Protein AF-A0A713VMM6-F1 (afdb_monomer_lite)

Foldseek 3Di:
DVCVLLPPDDPPWDDAPSPDIDDLVVDDDPDPVSSVVVSVVVNVVSNVDDPPPD

Sequence (54 aa):
RLFKEYGVRGTPSVYVRGRYHINNAAFGAFSVEDFRSRYAAVVWKLLAGNPDAD

Organism: Salmonella typhimurium (NCBI:txid90371)

Radius of gyration: 13.0 Å; chains: 1; bounding box: 31×18×35 Å

InterPro domains:
  IPR036249 Thioredoxin-like superfamily [SSF52833] (2-44)

pLDDT: mean 92.78, std 12.74, range [49.25, 98.56]

Structure (mmCIF, N/CA/C/O backbone):
data_AF-A0A713VMM6-F1
#
_entry.id   AF-A0A713VMM6-F1
#
loop_
_atom_site.group_PDB
_atom_site.id
_atom_site.type_symbol
_atom_site.label_atom_id
_atom_site.label_alt_id
_atom_site.label_comp_id
_atom_site.label_asym_id
_atom_site.label_entity_id
_atom_site.label_seq_id
_atom_site.pdbx_PDB_ins_code
_atom_site.Cartn_x
_atom_site.Cartn_y
_atom_site.Cartn_z
_atom_site.occupancy
_atom_site.B_iso_or_equiv
_atom_site.auth_seq_id
_atom_site.auth_comp_id
_atom_site.auth_asym_id
_atom_site.auth_atom_id
_atom_site.pdbx_PDB_model_num
ATOM 1 N N . ARG A 1 1 ? 1.035 9.108 18.206 1.00 89.69 1 ARG A N 1
ATOM 2 C CA . ARG A 1 1 ? -0.009 8.114 18.547 1.00 89.69 1 ARG A CA 1
ATOM 3 C C . ARG A 1 1 ? -0.275 7.190 17.353 1.00 89.69 1 ARG A C 1
ATOM 5 O O . ARG A 1 1 ? 0.214 6.070 17.391 1.00 89.69 1 ARG A O 1
ATOM 12 N N . LEU A 1 2 ? -0.828 7.703 16.247 1.00 95.94 2 LEU A N 1
ATOM 13 C CA . LEU A 1 2 ? -1.139 6.927 15.030 1.00 95.94 2 LEU A CA 1
ATOM 14 C C . LEU A 1 2 ? 0.039 6.125 14.441 1.00 95.94 2 LEU A C 1
ATOM 16 O O . LEU A 1 2 ? -0.140 4.971 14.088 1.00 95.94 2 LEU A O 1
ATOM 20 N N . PHE A 1 3 ? 1.258 6.680 14.405 1.00 96.50 3 PHE A N 1
ATOM 21 C CA . PHE A 1 3 ? 2.450 5.961 13.915 1.00 96.50 3 PHE A CA 1
ATOM 22 C C . PHE A 1 3 ? 2.660 4.594 14.598 1.00 96.50 3 PHE A C 1
ATOM 24 O O . PHE A 1 3 ? 2.958 3.604 13.935 1.00 96.50 3 PHE A O 1
ATOM 31 N N . LYS A 1 4 ? 2.467 4.539 15.925 1.00 97.44 4 LYS A N 1
ATOM 32 C CA . LYS A 1 4 ? 2.584 3.301 16.709 1.00 97.44 4 LYS A CA 1
ATOM 33 C C . LYS A 1 4 ? 1.333 2.431 16.578 1.00 97.44 4 LYS A C 1
ATOM 35 O O . LYS A 1 4 ? 1.470 1.223 16.466 1.00 97.44 4 LYS A O 1
ATOM 40 N N . GLU A 1 5 ? 0.143 3.034 16.556 1.00 97.56 5 GLU A N 1
ATOM 41 C CA . GLU A 1 5 ? -1.137 2.312 16.422 1.00 97.56 5 GLU A CA 1
ATOM 42 C C . GLU A 1 5 ? -1.248 1.560 15.092 1.00 97.56 5 GLU A C 1
ATOM 44 O O . GLU A 1 5 ? -1.737 0.438 15.057 1.00 97.56 5 GLU A O 1
ATOM 49 N N . TYR A 1 6 ? -0.731 2.142 14.012 1.00 97.50 6 TYR A N 1
ATOM 50 C CA . TYR A 1 6 ? -0.655 1.496 12.703 1.00 97.50 6 TYR A CA 1
ATOM 51 C C . TYR A 1 6 ? 0.559 0.562 12.560 1.00 97.50 6 TYR A C 1
ATOM 53 O O . TYR A 1 6 ? 0.670 -0.160 11.569 1.00 97.50 6 TYR A O 1
ATOM 61 N N . GLY A 1 7 ? 1.486 0.563 13.523 1.00 97.56 7 GLY A N 1
ATOM 62 C CA . GLY A 1 7 ? 2.700 -0.252 13.469 1.00 97.56 7 GLY A CA 1
ATOM 63 C C . GLY A 1 7 ? 3.598 0.088 12.275 1.00 97.56 7 GLY A C 1
ATOM 64 O O . GLY A 1 7 ? 4.112 -0.817 11.616 1.00 97.56 7 GLY A O 1
ATOM 65 N N . VAL A 1 8 ? 3.758 1.377 11.958 1.00 97.56 8 VAL A N 1
ATOM 66 C CA . VAL A 1 8 ? 4.582 1.830 10.826 1.00 97.56 8 VAL A CA 1
ATOM 67 C C . VAL A 1 8 ? 6.047 1.460 11.071 1.00 97.56 8 VAL A C 1
ATOM 69 O O . VAL A 1 8 ? 6.616 1.794 12.108 1.00 97.56 8 VAL A O 1
ATOM 72 N N . ARG A 1 9 ? 6.669 0.778 10.101 1.00 97.00 9 ARG A N 1
ATOM 73 C CA . ARG A 1 9 ? 8.077 0.330 10.173 1.00 97.00 9 ARG A CA 1
AT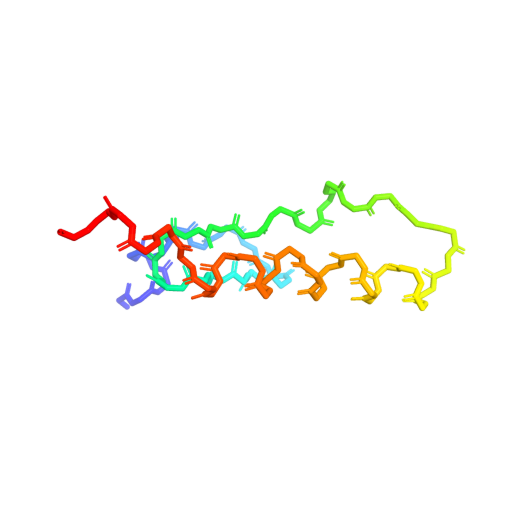OM 74 C C . ARG A 1 9 ? 9.003 1.020 9.168 1.00 97.00 9 ARG A C 1
ATOM 76 O O . ARG A 1 9 ? 10.205 0.791 9.199 1.00 97.00 9 ARG A O 1
ATOM 83 N N 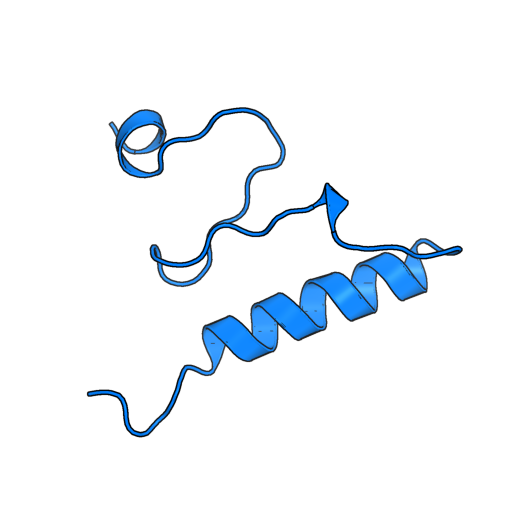. GLY A 1 10 ? 8.458 1.844 8.279 1.00 96.81 10 GLY A N 1
ATOM 84 C CA . GLY A 1 10 ? 9.204 2.532 7.231 1.00 96.81 10 GLY A CA 1
ATOM 85 C C . GLY A 1 10 ? 8.281 3.391 6.376 1.00 96.81 10 GLY A C 1
ATOM 86 O O . GLY A 1 10 ? 7.084 3.472 6.641 1.00 96.81 10 GLY A O 1
ATOM 87 N N . THR A 1 11 ? 8.836 4.046 5.359 1.00 96.69 11 THR A N 1
ATOM 88 C CA . THR A 1 11 ? 8.048 4.810 4.385 1.00 96.69 11 THR A CA 1
ATOM 89 C C . THR A 1 11 ? 8.473 4.462 2.954 1.00 96.69 11 THR A C 1
ATOM 91 O O . THR A 1 11 ? 9.643 4.140 2.744 1.00 96.69 11 THR A O 1
ATOM 94 N N . PRO A 1 12 ? 7.546 4.505 1.977 1.00 97.38 12 PRO A N 1
ATOM 95 C CA . PRO A 1 12 ? 6.110 4.765 2.144 1.00 97.38 12 PRO A CA 1
ATOM 96 C C . PRO A 1 12 ? 5.362 3.590 2.811 1.00 97.38 12 PRO A C 1
ATOM 98 O O . PRO A 1 12 ? 5.664 2.431 2.548 1.00 97.38 12 PRO A O 1
ATOM 101 N N . SER A 1 13 ? 4.361 3.891 3.648 1.00 98.31 13 SER A N 1
ATOM 102 C CA . SER A 1 13 ? 3.466 2.905 4.283 1.00 98.31 13 SER A CA 1
ATOM 103 C C . SER A 1 13 ? 2.012 3.316 4.068 1.00 98.31 13 SER A C 1
ATOM 105 O O . SER A 1 13 ? 1.610 4.405 4.476 1.00 98.31 13 SER A O 1
ATOM 107 N N . VAL A 1 14 ? 1.227 2.446 3.428 1.00 98.31 14 VAL A N 1
ATOM 108 C CA . VAL A 1 14 ? -0.169 2.715 3.054 1.00 98.31 14 VAL A CA 1
ATOM 109 C C . VAL A 1 14 ? -1.086 1.729 3.760 1.00 98.31 14 VAL A C 1
ATOM 111 O O . VAL A 1 14 ? -0.841 0.521 3.742 1.00 98.31 14 VAL A O 1
ATOM 114 N N . TYR A 1 15 ? -2.155 2.254 4.358 1.00 97.94 15 TYR A N 1
ATOM 115 C CA . TYR A 1 15 ? -3.159 1.462 5.056 1.00 97.94 15 TYR A CA 1
ATOM 116 C C . TYR A 1 15 ? -4.555 1.759 4.513 1.00 97.94 15 TYR A C 1
ATOM 118 O O . TYR A 1 15 ? -4.955 2.918 4.426 1.00 97.94 15 TYR A O 1
ATOM 126 N N . VAL A 1 16 ? -5.311 0.713 4.179 1.00 97.62 16 VAL A N 1
ATOM 127 C CA . VAL A 1 16 ? -6.684 0.816 3.665 1.00 97.62 16 VAL A CA 1
ATOM 128 C C . VAL A 1 16 ? -7.673 0.440 4.768 1.00 97.62 16 VAL A C 1
ATOM 130 O O . VAL A 1 16 ? -7.502 -0.578 5.446 1.00 97.62 16 VAL A O 1
ATOM 133 N N . ARG A 1 17 ? -8.698 1.283 4.974 1.00 95.88 17 ARG A N 1
ATOM 134 C CA . ARG A 1 17 ? -9.745 1.134 6.011 1.00 95.88 17 ARG A CA 1
ATOM 135 C C . ARG A 1 17 ? -9.208 0.933 7.440 1.00 95.88 17 ARG A C 1
ATOM 137 O O . ARG A 1 17 ? -9.882 0.334 8.269 1.00 95.88 17 ARG A O 1
ATOM 144 N N . GLY A 1 18 ? -7.980 1.373 7.724 1.00 95.50 18 GLY A N 1
ATOM 145 C CA . GLY A 1 18 ? -7.330 1.161 9.023 1.00 95.50 18 GLY A CA 1
ATOM 146 C C . GLY A 1 18 ? -6.980 -0.299 9.350 1.00 95.50 18 GLY A C 1
ATOM 147 O O . GLY A 1 18 ? -6.530 -0.569 10.456 1.00 95.50 18 GLY A O 1
ATOM 148 N N . ARG A 1 19 ? -7.199 -1.241 8.420 1.00 94.75 19 ARG A N 1
ATOM 149 C CA . ARG A 1 19 ? -7.103 -2.694 8.666 1.00 94.75 19 ARG A CA 1
ATOM 150 C C . ARG A 1 19 ? -6.058 -3.386 7.795 1.00 94.75 19 ARG A C 1
ATOM 152 O O . ARG A 1 19 ? -5.434 -4.343 8.236 1.00 94.75 19 ARG A O 1
ATOM 159 N N . TYR A 1 20 ? -5.854 -2.909 6.568 1.00 97.25 20 TYR A N 1
ATOM 160 C CA . TYR A 1 20 ? -4.986 -3.571 5.594 1.00 97.25 20 TYR A CA 1
ATOM 161 C C . TYR A 1 20 ? -3.730 -2.745 5.339 1.00 97.25 20 TYR A C 1
ATOM 163 O O . TYR A 1 20 ? -3.831 -1.652 4.793 1.00 97.25 20 TYR A O 1
ATOM 171 N N . HIS A 1 21 ? -2.557 -3.267 5.698 1.00 98.19 21 HIS A N 1
ATOM 172 C CA . HIS A 1 21 ? -1.268 -2.675 5.330 1.00 98.19 21 HIS A CA 1
ATOM 173 C C . HIS A 1 21 ? -0.829 -3.184 3.951 1.00 98.19 21 HIS A C 1
ATOM 175 O O . HIS A 1 21 ? -0.713 -4.394 3.748 1.00 98.19 21 HIS A O 1
ATOM 181 N N . ILE A 1 22 ? -0.571 -2.279 3.006 1.00 98.44 22 ILE A N 1
ATOM 182 C CA . ILE A 1 22 ? -0.120 -2.646 1.660 1.00 98.44 22 ILE A CA 1
ATOM 183 C C . ILE A 1 22 ? 1.370 -3.004 1.682 1.00 98.44 22 ILE A C 1
ATOM 185 O O . ILE A 1 22 ? 2.209 -2.208 2.101 1.00 98.44 22 ILE A O 1
ATOM 189 N N . ASN A 1 23 ? 1.719 -4.193 1.186 1.00 98.19 23 ASN A N 1
ATOM 190 C CA . ASN A 1 23 ? 3.112 -4.584 0.989 1.00 98.19 23 ASN A CA 1
ATOM 191 C C . ASN A 1 23 ? 3.622 -4.082 -0.371 1.00 98.19 23 ASN A C 1
ATOM 193 O O . ASN A 1 23 ? 3.410 -4.731 -1.393 1.00 98.19 23 ASN A O 1
ATOM 197 N N . ASN A 1 24 ? 4.327 -2.949 -0.383 1.00 97.62 24 ASN A N 1
ATOM 198 C CA . ASN A 1 24 ? 4.842 -2.346 -1.619 1.00 97.62 24 ASN A CA 1
ATOM 199 C C . ASN A 1 24 ? 5.809 -3.269 -2.386 1.00 97.62 24 ASN A C 1
ATOM 201 O O . ASN A 1 24 ? 5.830 -3.242 -3.612 1.00 97.62 24 ASN A O 1
ATOM 205 N N . ALA A 1 25 ? 6.577 -4.108 -1.682 1.00 97.50 25 ALA A N 1
ATOM 206 C CA . ALA A 1 25 ? 7.555 -5.010 -2.294 1.00 97.50 25 ALA A CA 1
ATOM 207 C C . ALA A 1 25 ? 6.914 -6.232 -2.977 1.00 97.50 25 ALA A C 1
ATOM 209 O O . ALA A 1 25 ? 7.592 -6.959 -3.696 1.00 97.50 25 ALA A O 1
ATOM 210 N N . ALA A 1 26 ? 5.615 -6.468 -2.768 1.00 98.00 26 ALA A N 1
ATOM 211 C CA . ALA A 1 26 ? 4.898 -7.586 -3.379 1.00 98.00 26 ALA A CA 1
ATOM 212 C C . ALA A 1 26 ? 4.447 -7.310 -4.828 1.00 98.00 26 ALA A C 1
ATOM 214 O O . ALA A 1 26 ? 3.939 -8.211 -5.495 1.00 98.00 26 ALA A O 1
ATOM 215 N N . PHE A 1 27 ? 4.613 -6.083 -5.329 1.00 97.75 27 PHE A N 1
ATOM 216 C CA . PHE A 1 27 ? 4.209 -5.706 -6.683 1.00 97.75 27 PHE A CA 1
ATOM 217 C C . PHE A 1 27 ? 5.387 -5.818 -7.653 1.00 97.75 27 PHE A C 1
ATOM 219 O O . PHE A 1 27 ? 6.203 -4.908 -7.770 1.00 97.75 27 PHE A O 1
ATOM 226 N N . GLY A 1 28 ? 5.451 -6.928 -8.390 1.00 97.06 28 GLY A N 1
ATOM 227 C CA . GLY A 1 28 ? 6.346 -7.057 -9.541 1.00 97.06 28 GL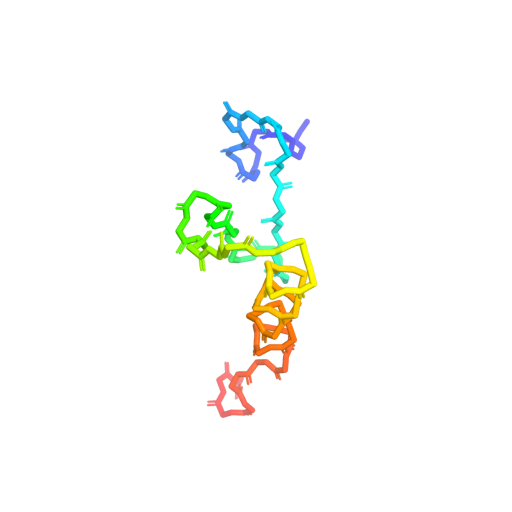Y A CA 1
ATOM 228 C C . GLY A 1 28 ? 5.771 -6.347 -10.769 1.00 97.06 28 GLY A C 1
ATOM 229 O O . GLY A 1 28 ? 4.614 -6.584 -11.133 1.00 97.06 28 GLY A O 1
ATOM 230 N N . ALA A 1 29 ? 6.565 -5.494 -11.414 1.00 97.25 29 ALA A N 1
ATOM 231 C CA . ALA A 1 29 ? 6.212 -4.813 -12.658 1.00 97.25 29 ALA A CA 1
ATOM 232 C C . ALA A 1 29 ? 7.478 -4.392 -13.420 1.00 97.25 29 ALA A C 1
ATOM 2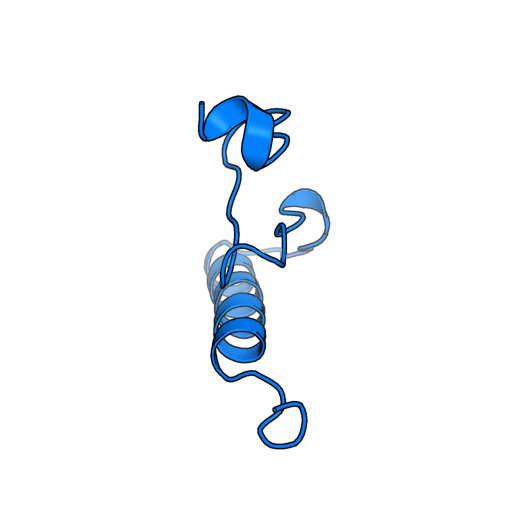34 O O . ALA A 1 29 ? 8.480 -4.038 -12.804 1.00 97.25 29 ALA A O 1
ATOM 235 N N . PHE A 1 30 ? 7.413 -4.405 -14.754 1.00 97.56 30 PHE A N 1
ATOM 236 C CA . PHE A 1 30 ? 8.503 -3.941 -15.624 1.00 97.56 30 PHE A CA 1
ATOM 237 C C . PHE A 1 30 ? 8.357 -2.470 -16.034 1.00 97.56 30 PHE A C 1
ATOM 239 O O . PHE A 1 30 ? 9.289 -1.888 -16.581 1.00 97.56 30 PHE A O 1
ATOM 246 N N . SER A 1 31 ? 7.200 -1.861 -15.765 1.00 98.31 31 SER A N 1
ATOM 247 C CA . SER A 1 31 ? 6.904 -0.466 -16.074 1.00 98.31 31 SER A CA 1
ATOM 248 C C . SER A 1 31 ? 6.229 0.227 -14.889 1.00 98.31 31 SER A C 1
ATOM 250 O O . SER A 1 31 ? 5.560 -0.402 -14.061 1.00 98.31 31 SER A O 1
ATOM 252 N N . VAL A 1 32 ? 6.383 1.550 -14.822 1.00 98.31 32 VAL A N 1
ATOM 253 C CA . VAL A 1 32 ? 5.710 2.381 -13.813 1.00 98.31 32 VAL A CA 1
ATOM 254 C C . VAL A 1 32 ? 4.190 2.323 -13.981 1.00 98.31 32 VAL A C 1
ATOM 256 O O . VAL A 1 32 ? 3.460 2.303 -12.991 1.00 98.31 32 VAL A O 1
ATOM 259 N N . GLU A 1 33 ? 3.705 2.263 -15.221 1.00 98.56 33 GLU A N 1
ATOM 260 C CA . GLU A 1 33 ? 2.278 2.179 -15.525 1.00 98.56 33 GLU A CA 1
ATOM 261 C C . GLU A 1 33 ? 1.652 0.880 -15.007 1.00 98.56 33 GLU 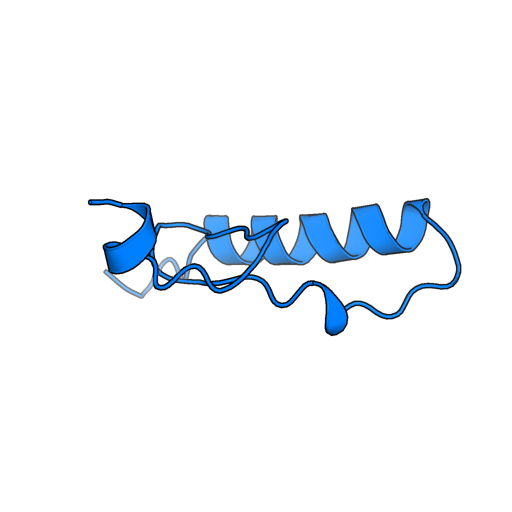A C 1
ATOM 263 O O . GLU A 1 33 ? 0.598 0.924 -14.363 1.00 98.56 33 GLU A O 1
ATOM 268 N N . ASP A 1 34 ? 2.321 -0.258 -15.198 1.00 98.31 34 ASP A N 1
ATOM 269 C CA . ASP A 1 34 ? 1.854 -1.540 -14.671 1.00 98.31 34 ASP A CA 1
ATOM 270 C C . ASP A 1 34 ? 1.883 -1.564 -13.145 1.00 98.31 34 ASP A C 1
ATOM 272 O O . ASP A 1 34 ? 0.928 -2.028 -12.517 1.00 98.31 34 ASP A O 1
ATOM 276 N N . PHE A 1 35 ? 2.951 -1.032 -12.537 1.00 98.44 35 PHE A N 1
ATOM 277 C CA . PHE A 1 35 ? 3.047 -0.915 -11.084 1.00 98.44 35 PHE A CA 1
ATOM 278 C C . PHE A 1 35 ? 1.881 -0.089 -10.530 1.00 98.44 35 PHE A C 1
ATOM 280 O O . PHE A 1 35 ? 1.158 -0.560 -9.652 1.00 98.44 35 PHE A O 1
ATOM 287 N N . ARG A 1 36 ? 1.648 1.109 -11.090 1.00 98.50 36 ARG A N 1
ATOM 288 C CA . ARG A 1 36 ? 0.548 2.010 -10.713 1.00 98.50 36 ARG A CA 1
ATOM 289 C C . ARG A 1 36 ? -0.796 1.294 -10.791 1.00 98.50 36 ARG A C 1
ATOM 291 O O . ARG A 1 36 ? -1.557 1.320 -9.826 1.00 98.50 36 ARG A O 1
ATOM 298 N N . SER A 1 37 ? -1.083 0.661 -11.925 1.00 98.31 37 SER A N 1
ATOM 299 C CA . SER A 1 37 ? -2.376 0.021 -12.179 1.00 98.31 37 SER A CA 1
ATOM 300 C C . SER A 1 37 ? -2.623 -1.154 -11.230 1.00 98.31 37 SER A C 1
ATOM 302 O O . SER A 1 37 ? -3.702 -1.257 -10.647 1.00 98.31 37 SER A O 1
ATOM 304 N N . ARG A 1 38 ? -1.610 -2.000 -10.991 1.00 98.31 38 ARG A N 1
ATOM 305 C CA . ARG A 1 38 ? -1.704 -3.134 -10.054 1.00 98.31 38 ARG A CA 1
ATOM 306 C C . ARG A 1 38 ? -1.863 -2.668 -8.609 1.00 98.31 38 ARG A C 1
ATOM 308 O O . ARG A 1 38 ? -2.719 -3.187 -7.894 1.00 98.31 38 ARG A O 1
ATOM 315 N N . TYR A 1 39 ? -1.074 -1.680 -8.192 1.00 98.56 39 TYR A N 1
ATOM 316 C CA . TYR A 1 39 ? -1.142 -1.111 -6.849 1.00 98.56 39 TYR A CA 1
ATOM 317 C C . TYR A 1 39 ? -2.526 -0.519 -6.566 1.00 98.56 39 TYR A C 1
ATOM 319 O O . TYR A 1 39 ? -3.167 -0.865 -5.572 1.00 98.56 39 TYR A O 1
ATOM 327 N N . ALA A 1 40 ? -3.027 0.314 -7.485 1.00 98.25 40 ALA A N 1
ATOM 328 C CA . ALA A 1 40 ? -4.344 0.926 -7.371 1.00 98.25 40 ALA A CA 1
ATOM 329 C C . ALA A 1 40 ? -5.462 -0.124 -7.347 1.00 98.25 40 ALA A C 1
ATOM 331 O O . ALA A 1 40 ? -6.351 -0.030 -6.506 1.00 98.25 40 ALA A O 1
ATOM 332 N N . ALA A 1 41 ? -5.412 -1.147 -8.207 1.00 98.00 41 ALA A N 1
ATOM 333 C CA . ALA A 1 41 ? -6.429 -2.200 -8.246 1.00 98.00 41 ALA A CA 1
ATOM 334 C C . ALA A 1 41 ? -6.574 -2.934 -6.900 1.00 98.00 41 ALA A C 1
ATOM 336 O O . ALA A 1 41 ? -7.692 -3.212 -6.462 1.00 98.00 41 ALA A O 1
ATOM 337 N N . VAL A 1 42 ? -5.462 -3.201 -6.204 1.00 97.75 42 VAL A N 1
ATOM 338 C CA . VAL A 1 42 ? -5.495 -3.805 -4.862 1.00 97.75 42 VAL A CA 1
ATOM 339 C C . VAL A 1 42 ? -6.126 -2.857 -3.844 1.00 97.75 42 VAL A C 1
ATOM 341 O O . VAL A 1 42 ? -6.971 -3.286 -3.059 1.00 97.75 42 VAL A O 1
ATOM 344 N N . VAL A 1 43 ? -5.773 -1.570 -3.872 1.00 97.69 43 VAL A N 1
ATOM 345 C CA . VAL A 1 43 ? -6.385 -0.564 -2.989 1.00 97.69 43 VAL A CA 1
ATOM 346 C C . VAL A 1 43 ? -7.894 -0.468 -3.233 1.00 97.69 43 VAL A C 1
ATOM 348 O O . VAL A 1 43 ? -8.660 -0.538 -2.274 1.00 97.69 43 VAL A O 1
ATOM 351 N N . TRP A 1 44 ? -8.334 -0.394 -4.493 1.00 97.06 44 TRP A N 1
ATOM 352 C CA . TRP A 1 44 ? -9.752 -0.375 -4.869 1.00 97.06 44 TRP A CA 1
ATOM 353 C C . TRP A 1 44 ? -10.504 -1.602 -4.355 1.00 97.06 44 TRP A C 1
ATOM 355 O O . TRP A 1 44 ? -11.568 -1.464 -3.753 1.00 97.06 44 TRP A O 1
ATOM 365 N N . LYS A 1 45 ? -9.924 -2.797 -4.512 1.00 96.00 45 LYS A N 1
ATOM 366 C CA . LYS A 1 45 ? -10.508 -4.039 -3.993 1.00 96.00 45 LYS A CA 1
ATOM 367 C C . LYS A 1 45 ? -10.682 -4.003 -2.470 1.00 96.00 45 LYS A C 1
ATOM 369 O O . LYS A 1 45 ? -11.709 -4.434 -1.957 1.00 96.00 45 LYS A O 1
ATOM 374 N N . LEU A 1 46 ? -9.693 -3.488 -1.739 1.00 95.62 46 LEU A N 1
ATOM 375 C CA . LEU A 1 46 ? -9.740 -3.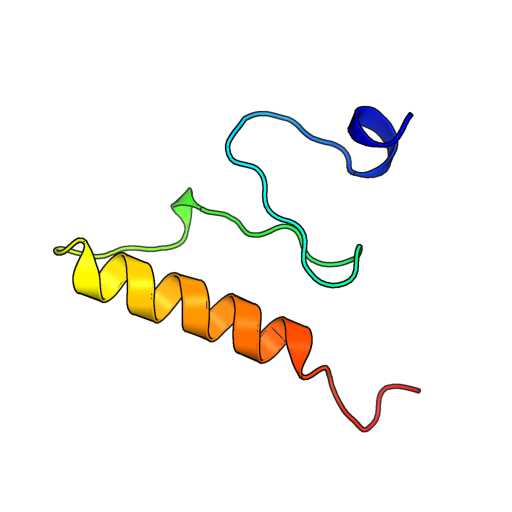399 -0.274 1.00 95.62 46 LEU A CA 1
ATOM 376 C C . LEU A 1 46 ? -10.683 -2.293 0.229 1.00 95.62 46 LEU A C 1
ATOM 378 O O . LEU A 1 46 ? -11.220 -2.405 1.334 1.00 95.62 46 LEU A O 1
ATOM 382 N N . LEU A 1 47 ? -10.896 -1.242 -0.570 1.00 94.94 47 LEU A N 1
ATOM 383 C CA . LEU A 1 47 ? -11.871 -0.185 -0.295 1.00 94.94 47 LEU A CA 1
ATOM 384 C C . LEU A 1 47 ? -13.311 -0.670 -0.459 1.00 94.94 47 LEU A C 1
ATOM 386 O O . LEU A 1 47 ? -14.131 -0.353 0.397 1.00 94.94 47 LEU A O 1
ATOM 390 N N . ALA A 1 48 ? -13.599 -1.451 -1.506 1.00 90.81 48 ALA A N 1
ATOM 391 C CA . ALA A 1 48 ? -14.940 -1.974 -1.770 1.00 90.81 48 ALA A CA 1
ATOM 392 C C . ALA A 1 48 ? -15.491 -2.824 -0.607 1.00 90.81 48 ALA A C 1
ATOM 394 O O . ALA A 1 48 ? -16.693 -2.827 -0.366 1.00 90.81 48 ALA A O 1
ATOM 395 N N . GLY A 1 49 ? -14.610 -3.488 0.155 1.00 74.69 49 GLY A N 1
ATOM 396 C CA . GLY A 1 49 ? -15.012 -4.389 1.235 1.00 74.69 49 GLY A CA 1
ATOM 397 C C . GLY A 1 49 ? -15.695 -5.662 0.718 1.00 74.69 49 GLY A C 1
ATOM 398 O O . GLY A 1 49 ? -15.975 -5.798 -0.468 1.00 74.69 49 GLY A O 1
ATOM 399 N N . ASN A 1 50 ? -15.922 -6.627 1.612 1.00 61.03 50 ASN A N 1
ATOM 400 C CA . ASN A 1 50 ? -16.903 -7.677 1.358 1.00 61.03 50 ASN A CA 1
ATOM 401 C C . ASN A 1 50 ? -18.264 -7.100 1.786 1.00 61.03 50 ASN A C 1
ATOM 403 O O . ASN A 1 50 ? -18.370 -6.750 2.963 1.00 61.03 50 ASN A O 1
ATOM 407 N N . PRO A 1 51 ? -19.257 -6.945 0.893 1.00 56.69 51 PRO A N 1
ATOM 408 C CA . PRO A 1 51 ? -20.574 -6.420 1.268 1.00 56.69 51 PRO A CA 1
ATOM 409 C C . PRO A 1 51 ? -21.297 -7.304 2.300 1.00 56.69 51 PRO A C 1
ATOM 411 O O . PRO A 1 51 ? -22.201 -6.825 2.969 1.00 56.69 51 PRO A O 1
ATOM 414 N N . ASP A 1 52 ? -20.850 -8.551 2.473 1.00 53.50 52 ASP A N 1
ATOM 415 C CA . ASP A 1 52 ? -21.444 -9.541 3.379 1.00 53.50 52 ASP A CA 1
ATOM 416 C C . ASP A 1 52 ? -20.720 -9.659 4.739 1.00 53.50 52 ASP A C 1
ATOM 418 O O . ASP A 1 52 ? -20.854 -10.669 5.426 1.00 53.50 52 ASP A O 1
ATOM 422 N N . ALA A 1 53 ? -19.860 -8.699 5.100 1.00 52.41 53 ALA A N 1
ATOM 423 C CA . ALA A 1 53 ? -19.037 -8.756 6.318 1.00 52.41 53 ALA A CA 1
ATOM 424 C C . ALA A 1 53 ? -19.412 -7.726 7.402 1.00 52.41 53 ALA A C 1
ATOM 426 O O . ALA A 1 53 ? -18.555 -7.415 8.234 1.00 52.41 53 ALA A O 1
ATOM 427 N N . ASP A 1 54 ? -20.656 -7.239 7.395 1.00 49.25 54 ASP A N 1
ATOM 428 C CA . ASP A 1 54 ? -21.277 -6.479 8.491 1.00 49.25 54 ASP A CA 1
ATOM 429 C C . ASP A 1 54 ? -22.522 -7.216 9.019 1.00 49.25 54 ASP A C 1
ATOM 431 O O . ASP A 1 54 ? -23.353 -7.654 8.188 1.00 49.25 54 ASP A O 1
#

Secondary structure (DSSP, 8-state):
-HHHHTT--SSS--EETTTEE--GGG---SSHHHHHHHHHHHHHHHHH--TT--